Protein AF-A0A9E1IK99-F1 (afdb_monomer_lite)

pLDDT: mean 74.73, std 18.44, range [35.47, 94.12]

Structure (mmCIF, N/CA/C/O backbone):
data_AF-A0A9E1IK99-F1
#
_entry.id   AF-A0A9E1IK99-F1
#
loop_
_atom_site.group_PDB
_atom_site.id
_atom_site.type_symbol
_atom_site.label_atom_id
_atom_site.label_alt_id
_atom_site.label_comp_id
_atom_site.label_asym_id
_atom_site.label_entity_id
_atom_site.label_seq_id
_atom_site.pdbx_PDB_ins_code
_atom_site.Cartn_x
_atom_site.Cartn_y
_atom_site.Cartn_z
_atom_site.occupancy
_atom_site.B_iso_or_equiv
_atom_site.auth_seq_id
_atom_site.auth_comp_id
_atom_site.auth_asym_id
_atom_site.auth_atom_id
_atom_site.pdbx_PDB_model_num
ATOM 1 N N . MET A 1 1 ? -21.323 38.962 20.605 1.00 41.38 1 MET A N 1
ATOM 2 C CA . MET A 1 1 ? -22.013 39.100 19.307 1.00 41.38 1 MET A CA 1
ATOM 3 C C . MET A 1 1 ? -21.356 38.145 18.329 1.00 41.38 1 MET A C 1
ATOM 5 O O . MET A 1 1 ? -20.210 38.345 17.969 1.00 41.38 1 MET A O 1
ATOM 9 N N . LEU A 1 2 ? -22.075 37.057 18.063 1.00 42.91 2 LEU A N 1
ATOM 10 C CA . LEU A 1 2 ? -21.991 36.111 16.947 1.00 42.91 2 LEU A CA 1
ATOM 11 C C . LEU A 1 2 ? -20.927 36.396 15.867 1.00 42.91 2 LEU A C 1
ATOM 13 O O . LEU A 1 2 ? -21.111 37.298 15.060 1.00 42.91 2 LEU A O 1
ATOM 17 N N . PHE A 1 3 ? -19.931 35.517 15.765 1.00 35.47 3 PHE A N 1
ATOM 18 C CA . PHE A 1 3 ? -19.505 34.981 14.470 1.00 35.47 3 PHE A CA 1
ATOM 19 C C . PHE A 1 3 ? -19.273 33.478 14.635 1.00 35.47 3 PHE A C 1
ATOM 21 O O . PHE A 1 3 ? -18.188 32.994 14.934 1.00 35.47 3 PHE A O 1
ATOM 28 N N . PHE A 1 4 ? -20.375 32.749 14.474 1.00 45.88 4 PHE A N 1
ATOM 29 C CA . PHE A 1 4 ? -20.359 31.390 13.967 1.00 45.88 4 PHE A CA 1
ATOM 30 C C . PHE A 1 4 ? -19.732 31.444 12.568 1.00 45.88 4 PHE A C 1
ATOM 32 O O . PHE A 1 4 ? -20.425 31.751 11.602 1.00 45.88 4 PHE A O 1
ATOM 39 N N . ILE A 1 5 ? -18.430 31.195 12.446 1.00 52.91 5 ILE A N 1
ATOM 40 C CA . ILE A 1 5 ? -17.863 30.739 11.174 1.00 52.91 5 ILE A CA 1
ATOM 41 C C . ILE A 1 5 ? -17.385 29.323 11.418 1.00 52.91 5 ILE A C 1
ATOM 43 O O . ILE A 1 5 ? -16.272 29.066 11.862 1.00 52.91 5 ILE A O 1
ATOM 47 N N . SER A 1 6 ? -18.309 28.408 11.160 1.00 47.38 6 SER A N 1
ATOM 48 C CA . SER A 1 6 ? -18.043 27.016 10.860 1.00 47.38 6 SER A CA 1
ATOM 49 C C . SER A 1 6 ? -17.061 26.946 9.691 1.00 47.38 6 SER A C 1
ATOM 51 O O . SER A 1 6 ? -17.480 26.948 8.537 1.00 47.38 6 SER A O 1
ATOM 53 N N . LEU A 1 7 ? -15.759 26.893 9.963 1.00 47.16 7 LEU A N 1
ATOM 54 C CA . LEU A 1 7 ? -14.812 26.387 8.979 1.00 47.16 7 LEU A CA 1
ATOM 55 C C . LEU A 1 7 ? -14.341 25.022 9.450 1.00 47.16 7 LEU A C 1
ATOM 57 O O . LEU A 1 7 ? -13.356 24.863 10.162 1.00 47.16 7 LEU A O 1
ATOM 61 N N . ALA A 1 8 ? -15.150 24.037 9.072 1.00 45.47 8 ALA A N 1
ATOM 62 C CA . ALA A 1 8 ? -14.770 22.646 9.049 1.00 45.47 8 ALA A CA 1
ATOM 63 C C . ALA A 1 8 ? -13.473 22.506 8.236 1.00 45.47 8 ALA A C 1
ATOM 65 O O . ALA A 1 8 ? -13.512 22.469 7.011 1.00 45.47 8 ALA A O 1
ATOM 66 N N . LEU A 1 9 ? -12.328 22.425 8.913 1.00 47.22 9 LEU A N 1
ATOM 67 C CA . LEU A 1 9 ? -11.076 21.960 8.309 1.00 47.22 9 LEU A CA 1
ATOM 68 C C . LEU A 1 9 ? -10.886 20.443 8.460 1.00 47.22 9 LEU A C 1
ATOM 70 O O . LEU A 1 9 ? -9.797 19.927 8.262 1.00 47.22 9 LEU A O 1
ATOM 74 N N . ALA A 1 10 ? -11.968 19.700 8.701 1.00 45.09 10 ALA A N 1
ATOM 75 C CA . ALA A 1 10 ? -11.990 18.239 8.617 1.00 45.09 10 ALA A CA 1
ATOM 76 C C . ALA A 1 10 ? -12.128 17.720 7.165 1.00 45.09 10 ALA A C 1
ATOM 78 O O . ALA A 1 10 ? -12.656 16.635 6.936 1.00 45.09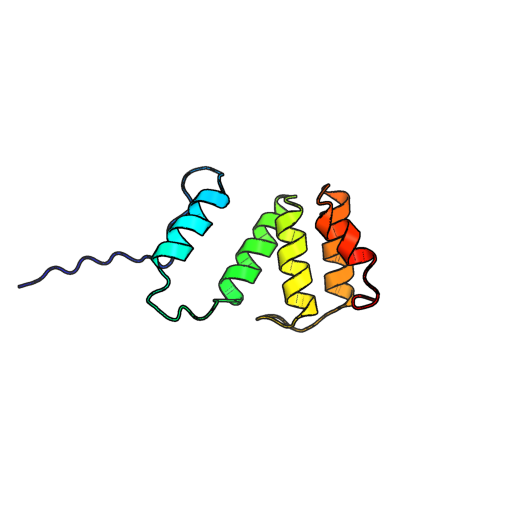 10 ALA A O 1
ATOM 79 N N . GLY A 1 11 ? -11.711 18.494 6.157 1.00 48.09 11 GLY A N 1
ATOM 80 C CA . GLY A 1 11 ? -11.895 18.082 4.765 1.00 48.09 11 GLY A CA 1
ATOM 81 C C . GLY A 1 11 ? -11.551 19.123 3.715 1.00 48.09 11 GLY A C 1
ATOM 82 O O . GLY A 1 11 ? -12.333 19.287 2.784 1.00 48.09 11 GLY A O 1
ATOM 83 N N . ALA A 1 12 ? -10.420 19.826 3.827 1.00 49.53 12 ALA A N 1
ATOM 84 C CA . ALA A 1 12 ? -9.926 20.590 2.683 1.00 49.53 12 ALA A CA 1
ATOM 85 C C . ALA A 1 12 ? -9.483 19.596 1.584 1.00 49.53 12 ALA A C 1
ATOM 87 O O . ALA A 1 12 ? -8.522 18.854 1.800 1.00 49.53 12 ALA A O 1
ATOM 88 N N . PRO A 1 13 ? -10.168 19.517 0.424 1.00 55.47 13 PRO A N 1
ATOM 89 C CA . PRO A 1 13 ? -9.650 18.760 -0.706 1.00 55.47 13 PRO A CA 1
ATOM 90 C C . PRO A 1 13 ? -8.373 19.459 -1.181 1.00 55.47 13 PRO A C 1
ATOM 92 O O . PRO A 1 13 ? -8.404 20.662 -1.434 1.00 55.47 13 PRO A O 1
ATOM 95 N N . CYS A 1 14 ? -7.256 18.726 -1.270 1.00 53.50 14 CYS A N 1
ATOM 96 C CA . CYS A 1 14 ? -6.013 19.244 -1.846 1.00 53.50 14 CYS A CA 1
ATOM 97 C C . CYS A 1 14 ? -6.352 19.852 -3.224 1.00 53.50 14 CYS A C 1
ATOM 99 O O . CYS A 1 14 ? -6.828 19.106 -4.090 1.00 53.50 14 CYS A O 1
ATOM 101 N N . PRO A 1 15 ? -6.196 21.176 -3.431 1.00 51.81 15 PRO A N 1
ATOM 102 C CA . PRO A 1 15 ? -6.488 21.771 -4.723 1.00 51.81 15 PRO A CA 1
ATOM 103 C C . PRO A 1 15 ? -5.449 21.260 -5.724 1.00 51.81 15 PRO A C 1
ATOM 105 O O . PRO A 1 15 ? -4.253 21.483 -5.566 1.00 51.81 15 PRO A O 1
ATOM 108 N N . ASP A 1 16 ? -5.956 20.514 -6.702 1.00 52.09 16 ASP A N 1
ATOM 109 C CA . ASP A 1 16 ? -5.305 20.062 -7.929 1.00 52.09 16 ASP A CA 1
ATOM 110 C C . ASP A 1 16 ? -3.972 19.314 -7.771 1.00 52.09 16 ASP A C 1
ATOM 112 O O . ASP A 1 16 ? -2.888 19.843 -7.988 1.00 52.09 16 ASP A O 1
ATOM 116 N N . GLY A 1 17 ? -4.080 18.011 -7.488 1.00 55.34 17 GLY A N 1
ATOM 117 C CA . GLY A 1 17 ? -3.134 16.991 -7.965 1.00 55.34 17 GLY A CA 1
ATOM 118 C C . GLY A 1 17 ? -1.727 16.976 -7.365 1.00 55.34 17 GLY A C 1
ATOM 119 O O . GLY A 1 17 ? -0.995 16.023 -7.627 1.00 55.34 17 GLY A O 1
ATOM 120 N N . ASP A 1 18 ? -1.353 17.955 -6.545 1.00 50.16 18 ASP A N 1
ATOM 121 C CA . ASP A 1 18 ? -0.019 18.031 -5.960 1.00 50.16 18 ASP A CA 1
ATOM 122 C C . ASP A 1 18 ? -0.042 17.670 -4.467 1.00 50.16 18 ASP A C 1
ATOM 124 O O . ASP A 1 18 ? -0.315 18.483 -3.579 1.00 50.16 18 ASP A O 1
ATOM 128 N N . LEU A 1 19 ? 0.246 16.397 -4.184 1.00 57.44 19 LEU A N 1
ATOM 129 C CA . LEU A 1 19 ? 0.336 15.836 -2.829 1.00 57.44 19 LEU A CA 1
ATOM 130 C C . LEU A 1 19 ? 1.430 16.514 -1.979 1.00 57.44 19 LEU A C 1
ATOM 132 O O . LEU A 1 19 ? 1.421 16.385 -0.754 1.00 57.44 19 LEU A O 1
ATOM 136 N N . LEU A 1 20 ? 2.349 17.260 -2.602 1.00 56.44 20 LEU A N 1
ATOM 137 C CA . LEU A 1 20 ? 3.407 18.002 -1.920 1.00 56.44 20 LEU A CA 1
ATOM 138 C C . LEU A 1 20 ? 2.901 19.310 -1.285 1.00 56.44 20 LEU A C 1
ATOM 140 O O . LEU A 1 20 ? 3.442 19.756 -0.276 1.00 56.44 20 LEU A O 1
ATOM 144 N N . ALA A 1 21 ? 1.841 19.922 -1.823 1.00 52.06 21 ALA A N 1
ATOM 145 C CA . ALA A 1 21 ? 1.266 21.145 -1.253 1.00 52.06 21 ALA A CA 1
ATOM 146 C C . ALA A 1 21 ? 0.556 20.871 0.085 1.00 52.06 21 ALA A C 1
ATOM 148 O O . ALA A 1 21 ? 0.603 21.692 1.004 1.00 52.06 21 ALA A O 1
ATOM 149 N N . CYS A 1 22 ? -0.020 19.676 0.230 1.00 55.25 22 CYS A N 1
ATOM 150 C CA . CYS A 1 22 ? -0.652 19.231 1.469 1.00 55.25 22 CYS A CA 1
ATOM 151 C C . CYS A 1 22 ? 0.369 18.935 2.594 1.00 55.25 22 CYS A C 1
ATOM 153 O O . CYS A 1 22 ? 0.025 19.069 3.766 1.00 55.25 22 CYS A O 1
ATOM 155 N N . SER A 1 23 ? 1.643 18.640 2.290 1.00 54.66 23 SER A N 1
ATOM 156 C CA . SER A 1 23 ? 2.664 18.439 3.335 1.00 54.66 23 SER A CA 1
ATOM 157 C C . SER A 1 23 ? 3.176 19.747 3.946 1.00 54.66 23 SER A C 1
ATOM 159 O O . SER A 1 23 ? 3.535 19.780 5.122 1.00 54.66 23 SER A O 1
ATOM 161 N N . LYS A 1 24 ? 3.173 20.849 3.184 1.00 51.44 24 LYS A N 1
ATOM 162 C CA . LYS A 1 24 ? 3.644 22.152 3.675 1.00 51.44 24 LYS A CA 1
ATOM 163 C C . LYS A 1 24 ? 2.658 22.802 4.649 1.00 51.44 24 LYS A C 1
ATOM 165 O O . LYS A 1 24 ? 3.084 23.341 5.662 1.00 51.44 24 LYS A O 1
ATOM 170 N N . VAL A 1 25 ? 1.356 22.682 4.381 1.00 55.16 25 VAL A N 1
ATOM 171 C CA . VAL A 1 25 ? 0.296 23.119 5.309 1.00 55.16 25 VAL A CA 1
ATOM 172 C C . VAL A 1 25 ? 0.310 22.275 6.591 1.00 55.16 25 VAL A C 1
ATOM 174 O O . VAL A 1 25 ? 0.121 22.810 7.677 1.00 55.16 25 VAL A O 1
ATOM 177 N N . ALA A 1 26 ? 0.627 20.979 6.489 1.00 54.50 26 ALA A N 1
ATOM 178 C CA . ALA A 1 26 ? 0.791 20.110 7.656 1.00 54.50 2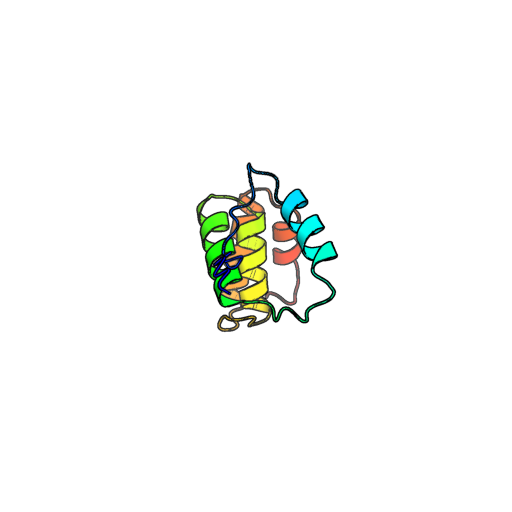6 ALA A CA 1
ATOM 179 C C . ALA A 1 26 ? 1.984 20.506 8.552 1.00 54.50 26 ALA A C 1
ATOM 181 O O . ALA A 1 26 ? 1.922 20.300 9.759 1.00 54.50 26 ALA A O 1
ATOM 182 N N . LEU A 1 27 ? 3.046 21.105 7.995 1.00 52.88 27 LEU A N 1
ATOM 183 C CA . LEU A 1 27 ? 4.188 21.619 8.768 1.00 52.88 27 LEU A CA 1
ATOM 184 C C . LEU A 1 27 ? 3.876 22.941 9.495 1.00 52.88 27 LEU A C 1
ATOM 186 O O . LEU A 1 27 ? 4.460 23.198 10.542 1.00 52.88 27 LEU A O 1
ATOM 190 N N . GLU A 1 28 ? 2.959 23.766 8.978 1.00 52.62 28 GLU A N 1
ATOM 191 C CA . GLU A 1 28 ? 2.504 24.997 9.655 1.00 52.62 28 GLU A CA 1
ATOM 192 C C . GLU A 1 28 ? 1.463 24.722 10.757 1.00 52.62 28 GLU A C 1
ATOM 194 O O . GLU A 1 28 ? 1.278 25.554 11.640 1.00 52.62 28 GLU A O 1
ATOM 199 N N . ALA A 1 29 ? 0.832 23.542 10.751 1.00 52.06 29 ALA A N 1
ATOM 200 C CA . ALA A 1 29 ? -0.100 23.084 11.787 1.00 52.06 29 ALA A CA 1
ATOM 201 C C . ALA A 1 29 ? 0.583 22.410 13.001 1.00 52.06 29 ALA A C 1
ATOM 203 O O . ALA A 1 29 ? -0.106 21.957 13.912 1.00 52.06 29 ALA A O 1
ATOM 204 N N . LEU A 1 30 ? 1.921 22.354 13.042 1.00 46.59 30 LEU A N 1
ATOM 205 C CA . LEU A 1 30 ? 2.721 21.711 14.100 1.00 46.59 30 LEU A CA 1
ATOM 206 C C . LEU A 1 30 ? 2.726 22.441 15.463 1.00 46.59 30 LEU A C 1
ATOM 208 O O . LEU A 1 30 ? 3.677 22.291 16.227 1.00 46.59 30 LEU A O 1
ATOM 212 N N . ASP A 1 31 ? 1.682 23.206 15.778 1.00 51.47 31 ASP A N 1
ATOM 213 C CA . ASP A 1 31 ? 1.439 23.713 17.138 1.00 51.47 31 ASP A CA 1
ATOM 214 C C . ASP A 1 31 ? 0.289 22.962 17.842 1.00 51.47 31 ASP A C 1
ATOM 216 O O . ASP A 1 31 ? 0.130 23.083 19.052 1.00 51.47 31 ASP A O 1
ATOM 220 N N . GLU A 1 32 ? -0.473 22.122 17.127 1.00 54.28 32 GLU A N 1
ATOM 221 C CA . GLU A 1 32 ? -1.453 21.216 17.736 1.00 54.28 32 GLU A CA 1
ATOM 222 C C . GLU A 1 32 ? -1.021 19.752 17.563 1.00 54.28 32 GLU A C 1
ATOM 224 O O . GLU A 1 32 ? -0.635 19.312 16.478 1.00 54.28 32 GLU A O 1
ATOM 229 N N . GLU A 1 33 ? -1.084 18.983 18.654 1.00 53.03 33 GLU A N 1
ATOM 230 C CA . GLU A 1 33 ?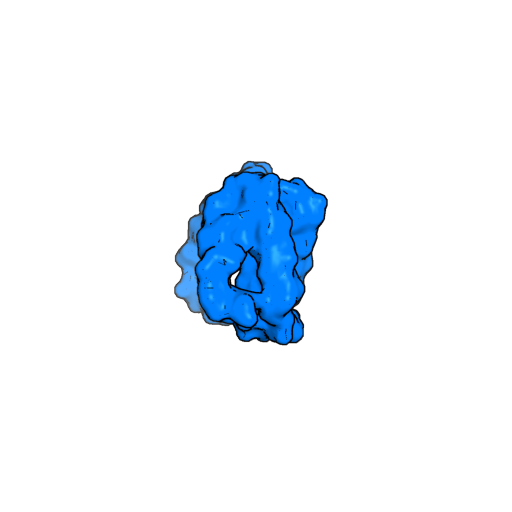 -0.909 17.528 18.673 1.00 53.03 33 GLU A CA 1
ATOM 231 C C . GLU A 1 33 ? -2.065 16.866 17.902 1.00 53.03 33 GLU A C 1
ATOM 233 O O . GLU A 1 33 ? -3.040 16.387 18.478 1.00 53.03 33 GLU A O 1
ATOM 238 N N . VAL A 1 34 ? -1.996 16.880 16.570 1.00 61.84 34 VAL A N 1
ATOM 239 C CA . VAL A 1 34 ? -2.975 16.196 15.724 1.00 61.84 34 VAL A CA 1
ATOM 240 C C . VAL A 1 34 ? -2.684 14.703 15.796 1.00 61.84 34 VAL A C 1
ATOM 242 O O . VAL A 1 34 ? -1.749 14.205 15.163 1.00 61.84 34 VAL A O 1
ATOM 245 N N . GLU A 1 35 ? -3.481 13.981 16.582 1.00 61.59 35 GLU A N 1
ATOM 246 C CA . GLU A 1 35 ? -3.452 12.523 16.563 1.00 61.59 35 GLU A CA 1
ATOM 247 C C . GLU A 1 35 ? -3.732 12.041 15.128 1.00 61.59 35 GLU A C 1
ATOM 249 O O . GLU A 1 35 ? -4.718 12.465 14.513 1.00 61.59 35 GLU A O 1
ATOM 254 N N . PRO A 1 36 ? -2.864 11.194 14.547 1.00 65.62 36 PRO A N 1
ATOM 255 C CA . PRO A 1 36 ? -3.062 10.720 13.189 1.00 65.62 36 PRO A CA 1
ATOM 256 C C . PRO A 1 36 ? -4.352 9.897 13.111 1.00 65.62 36 PRO A C 1
ATOM 258 O O . PRO A 1 36 ? -4.457 8.822 13.700 1.00 65.62 36 PRO A O 1
ATOM 261 N N . ASP A 1 37 ? -5.332 10.387 12.348 1.00 80.69 37 ASP A N 1
ATOM 262 C CA . ASP A 1 37 ? -6.550 9.633 12.058 1.00 80.69 37 ASP A CA 1
ATOM 263 C C . ASP A 1 37 ? -6.237 8.517 11.055 1.00 80.69 37 ASP A C 1
ATOM 265 O O . ASP A 1 37 ? -6.319 8.675 9.830 1.00 80.69 37 ASP A O 1
ATOM 269 N N . PHE A 1 38 ? -5.869 7.357 11.594 1.00 82.75 38 PHE A N 1
ATOM 270 C CA . PHE A 1 38 ? -5.597 6.169 10.801 1.00 82.75 38 PHE A CA 1
ATOM 271 C C . PHE A 1 38 ? -6.828 5.696 10.011 1.00 82.75 38 PHE A C 1
ATOM 273 O O . PHE A 1 38 ? -6.671 5.151 8.924 1.00 82.75 38 PHE A O 1
ATOM 280 N N . THR A 1 39 ? -8.053 5.980 10.461 1.00 83.31 39 THR A N 1
ATOM 281 C CA . THR A 1 39 ? -9.270 5.623 9.711 1.00 83.31 39 THR A CA 1
ATOM 282 C C . THR A 1 39 ? -9.358 6.428 8.416 1.00 83.31 39 THR A C 1
ATOM 284 O O . THR A 1 39 ? -9.613 5.884 7.336 1.00 83.31 39 THR A O 1
ATOM 287 N N . ALA A 1 40 ? -9.099 7.736 8.494 1.00 83.75 40 ALA A N 1
ATOM 288 C CA . ALA A 1 40 ? -9.052 8.601 7.320 1.00 83.75 40 ALA A CA 1
ATOM 289 C C . ALA A 1 40 ? -7.910 8.210 6.364 1.00 83.75 40 ALA A C 1
ATOM 291 O O . ALA A 1 40 ? -8.105 8.201 5.142 1.00 83.75 40 ALA A O 1
ATOM 292 N N . MET A 1 41 ? -6.744 7.838 6.906 1.00 84.38 41 MET A N 1
ATOM 293 C CA . MET A 1 41 ? -5.598 7.375 6.114 1.00 84.38 41 MET A CA 1
ATOM 294 C C . MET A 1 41 ? -5.893 6.071 5.373 1.00 84.38 41 MET A C 1
ATOM 296 O O . MET A 1 41 ? -5.618 5.985 4.175 1.00 84.38 41 MET A O 1
ATOM 300 N N . GLU A 1 42 ? -6.514 5.089 6.030 1.00 87.75 42 GLU A N 1
ATOM 301 C CA . GLU A 1 42 ? -6.891 3.825 5.391 1.00 87.75 42 GLU A CA 1
ATOM 302 C C . GLU A 1 42 ? -7.810 4.082 4.191 1.00 87.75 42 GLU A C 1
ATOM 304 O O . GLU A 1 42 ? -7.569 3.593 3.085 1.00 87.75 42 GLU A O 1
ATOM 309 N N . VAL A 1 43 ? -8.841 4.913 4.375 1.00 87.88 43 VAL A N 1
ATOM 310 C CA . VAL A 1 43 ? -9.790 5.251 3.308 1.00 87.88 43 VAL A CA 1
ATOM 311 C C . VAL A 1 43 ? -9.089 5.948 2.141 1.00 87.88 43 VAL A C 1
ATOM 313 O O . VAL A 1 43 ? -9.389 5.650 0.979 1.00 87.88 43 VAL A O 1
ATOM 316 N N . LEU A 1 44 ? -8.160 6.863 2.421 1.00 86.69 44 LEU A N 1
ATOM 317 C CA . LEU A 1 44 ? -7.406 7.583 1.398 1.00 86.69 44 LEU A CA 1
ATOM 318 C C . LEU A 1 44 ? -6.457 6.654 0.627 1.00 86.69 44 LEU A C 1
ATOM 320 O O . LEU A 1 44 ? -6.455 6.662 -0.609 1.00 86.69 44 LEU A O 1
ATOM 324 N N . PHE A 1 45 ? -5.690 5.818 1.327 1.00 89.50 45 PHE A N 1
ATOM 325 C CA . PHE A 1 45 ? -4.776 4.861 0.707 1.00 89.50 45 PHE A CA 1
ATOM 326 C C . PHE A 1 45 ? -5.512 3.783 -0.081 1.00 89.50 45 PHE A C 1
ATOM 328 O O . PHE A 1 45 ? -5.109 3.446 -1.192 1.00 89.50 45 PHE A O 1
ATOM 335 N N . ARG A 1 46 ? -6.664 3.320 0.412 1.00 90.38 46 ARG A N 1
ATOM 336 C CA . ARG A 1 46 ? -7.534 2.402 -0.326 1.00 90.38 46 ARG A CA 1
ATOM 337 C C . ARG A 1 46 ? -8.047 3.025 -1.623 1.00 90.38 46 ARG A C 1
ATOM 339 O O . ARG A 1 46 ? -7.998 2.379 -2.666 1.00 90.38 46 ARG A O 1
ATOM 346 N N . LYS A 1 47 ? -8.502 4.283 -1.590 1.00 90.75 47 LYS A N 1
ATOM 347 C CA . LYS A 1 47 ? -8.963 5.003 -2.793 1.00 90.75 47 LYS A CA 1
ATOM 348 C C . LYS A 1 47 ? -7.838 5.216 -3.802 1.00 90.75 47 LYS A C 1
ATOM 350 O O . LYS A 1 47 ? -8.036 4.985 -4.989 1.00 90.75 47 LYS A O 1
ATOM 355 N N . THR A 1 48 ? -6.668 5.642 -3.341 1.00 88.31 48 THR A N 1
ATOM 356 C CA . THR A 1 48 ? -5.510 5.900 -4.214 1.00 88.31 48 THR A CA 1
ATOM 357 C C . THR A 1 48 ? -4.924 4.609 -4.781 1.00 88.31 48 THR A C 1
ATOM 359 O O . THR A 1 48 ? -4.616 4.558 -5.969 1.00 88.31 48 THR A O 1
ATOM 362 N N . CYS A 1 49 ? -4.875 3.533 -3.995 1.00 91.19 49 CYS A N 1
ATOM 363 C CA . CYS A 1 49 ? -4.494 2.213 -4.491 1.00 91.19 49 CYS A CA 1
ATOM 364 C C . CYS A 1 49 ? -5.489 1.694 -5.543 1.00 91.19 49 CYS A C 1
ATOM 366 O O . CYS A 1 49 ? -5.077 1.223 -6.602 1.00 91.19 49 CYS A O 1
ATOM 368 N N . ALA A 1 50 ? -6.798 1.859 -5.311 1.00 91.31 50 ALA A N 1
ATOM 369 C CA . ALA A 1 50 ? -7.834 1.526 -6.295 1.00 91.31 50 ALA A CA 1
ATOM 370 C C . ALA A 1 50 ? -7.755 2.393 -7.567 1.00 91.31 50 ALA A C 1
ATOM 372 O O . ALA A 1 50 ? -8.140 1.948 -8.645 1.00 91.31 50 ALA A O 1
ATOM 373 N N . ALA A 1 51 ? -7.219 3.610 -7.458 1.00 90.81 51 ALA A N 1
ATOM 374 C CA . ALA A 1 51 ? -6.921 4.491 -8.584 1.00 90.81 51 ALA A CA 1
ATOM 375 C C . ALA A 1 51 ? -5.577 4.173 -9.274 1.00 90.81 51 ALA A C 1
ATOM 377 O O . ALA A 1 51 ? -5.096 4.987 -10.059 1.00 90.81 51 ALA A O 1
ATOM 378 N N . ASN A 1 52 ? -4.969 3.010 -9.001 1.00 89.94 52 ASN A N 1
ATOM 379 C CA . ASN A 1 52 ? -3.682 2.576 -9.556 1.00 89.94 52 ASN A CA 1
ATOM 380 C C . ASN A 1 52 ? -2.501 3.502 -9.215 1.00 89.94 52 ASN A C 1
ATOM 382 O O . ASN A 1 52 ? -1.486 3.517 -9.911 1.00 89.94 52 ASN A O 1
ATOM 386 N N . VAL A 1 53 ? -2.592 4.246 -8.112 1.00 90.56 53 VAL A N 1
ATOM 387 C CA . VAL A 1 53 ? -1.474 5.029 -7.583 1.00 90.56 53 VAL A CA 1
ATOM 388 C C . VAL A 1 53 ? -0.660 4.131 -6.655 1.00 90.56 53 VAL A C 1
ATOM 390 O O . VAL A 1 53 ? -1.084 3.834 -5.537 1.00 90.56 53 VAL A O 1
ATOM 393 N N . GLY A 1 54 ? 0.529 3.710 -7.095 1.00 88.06 54 GLY A N 1
ATOM 394 C CA . GLY A 1 54 ? 1.362 2.766 -6.339 1.00 88.06 54 GLY A CA 1
ATOM 395 C C . GLY A 1 54 ? 1.748 3.248 -4.931 1.00 88.06 54 GLY A C 1
ATOM 396 O O . GLY A 1 54 ? 1.818 2.437 -4.009 1.00 88.06 54 GLY A O 1
ATOM 397 N N . GLN A 1 55 ? 1.878 4.565 -4.722 1.00 88.38 55 GLN A N 1
ATOM 398 C CA . GLN A 1 55 ? 2.079 5.161 -3.391 1.00 88.38 55 GLN A CA 1
ATOM 399 C C . GLN A 1 55 ? 0.899 4.893 -2.439 1.00 88.38 55 GLN A C 1
ATOM 401 O O . GLN A 1 55 ? 1.101 4.695 -1.242 1.00 88.38 55 GLN A O 1
ATOM 406 N N . GLY A 1 56 ? -0.329 4.856 -2.960 1.00 89.00 56 GLY A N 1
ATOM 407 C CA . GLY A 1 56 ? -1.516 4.502 -2.186 1.00 89.00 56 GLY A CA 1
ATOM 408 C C . GLY A 1 56 ? -1.463 3.062 -1.692 1.00 89.00 56 GLY A C 1
ATOM 409 O O . GLY A 1 56 ? -1.701 2.794 -0.517 1.00 89.00 56 GLY A O 1
ATOM 410 N N . CYS A 1 57 ? -1.065 2.139 -2.571 1.00 93.50 57 CYS A N 1
ATOM 411 C CA . CYS A 1 57 ? -0.906 0.733 -2.205 1.00 93.50 57 CYS A CA 1
ATOM 412 C C . CYS A 1 57 ? 0.221 0.530 -1.183 1.00 93.50 57 CYS A C 1
ATOM 414 O O . CYS A 1 57 ? 0.054 -0.236 -0.239 1.00 93.50 57 CYS A O 1
ATOM 416 N N . TYR A 1 58 ? 1.328 1.269 -1.310 1.00 92.94 58 TYR A N 1
ATOM 417 C CA . TYR A 1 58 ? 2.402 1.290 -0.313 1.00 92.94 58 TYR A CA 1
ATOM 418 C C . TYR A 1 58 ? 1.928 1.761 1.067 1.00 92.94 58 TYR A C 1
ATOM 420 O O . TYR A 1 58 ? 2.237 1.127 2.075 1.00 92.94 58 TYR A O 1
ATOM 428 N N . GLY A 1 59 ? 1.170 2.861 1.118 1.00 90.44 59 GLY A N 1
ATOM 429 C CA . GLY A 1 59 ? 0.625 3.398 2.366 1.00 90.44 59 GLY A CA 1
ATOM 430 C C . GLY A 1 59 ? -0.292 2.398 3.066 1.00 90.44 59 GLY A C 1
ATOM 431 O O . GLY A 1 59 ? -0.108 2.125 4.250 1.00 90.44 59 GLY A O 1
ATOM 432 N N . LEU A 1 60 ? -1.202 1.770 2.314 1.00 92.19 60 LEU A N 1
ATOM 433 C CA . LEU A 1 60 ? -2.102 0.748 2.851 1.00 92.19 60 LEU A CA 1
ATOM 434 C C . LEU A 1 60 ? -1.338 -0.496 3.334 1.00 92.19 60 LEU A C 1
ATOM 436 O O . LEU A 1 60 ? -1.614 -1.013 4.414 1.00 92.19 60 LEU A O 1
ATOM 440 N N . ALA A 1 61 ? -0.334 -0.946 2.575 1.00 92.50 61 ALA A N 1
ATOM 441 C CA . ALA A 1 61 ? 0.524 -2.065 2.962 1.00 92.50 61 ALA A CA 1
ATOM 442 C C . ALA A 1 61 ? 1.273 -1.794 4.275 1.00 92.50 61 ALA A C 1
ATOM 444 O O . ALA A 1 61 ? 1.358 -2.658 5.147 1.00 92.50 61 ALA A O 1
ATOM 445 N N . ARG A 1 62 ? 1.783 -0.571 4.457 1.00 91.19 62 ARG A N 1
ATOM 446 C CA . ARG A 1 62 ? 2.442 -0.166 5.703 1.00 91.19 62 ARG A CA 1
ATOM 447 C C . ARG A 1 62 ? 1.503 -0.182 6.896 1.00 91.19 62 ARG A C 1
ATOM 449 O O . ARG A 1 62 ? 1.920 -0.636 7.958 1.00 91.19 62 ARG A O 1
ATOM 456 N N . MET A 1 63 ? 0.265 0.269 6.718 1.00 91.12 63 MET A N 1
ATOM 457 C CA . MET A 1 63 ? -0.732 0.239 7.786 1.00 91.12 63 MET A CA 1
ATOM 458 C C . MET A 1 63 ? -1.028 -1.192 8.232 1.00 91.12 63 MET A C 1
ATOM 460 O O . MET A 1 63 ? -0.988 -1.469 9.426 1.00 91.12 63 MET A O 1
ATOM 464 N N . HIS A 1 64 ? -1.199 -2.125 7.291 1.00 91.94 64 HIS A N 1
ATOM 465 C CA . HIS A 1 64 ? -1.377 -3.545 7.614 1.00 91.94 64 HIS A CA 1
ATOM 466 C C . HIS A 1 64 ? -0.126 -4.191 8.234 1.00 91.94 64 HIS A C 1
ATOM 468 O O . HIS A 1 64 ? -0.251 -5.060 9.090 1.00 91.94 64 HIS A O 1
ATOM 474 N N . MET A 1 65 ? 1.086 -3.753 7.882 1.00 89.56 65 MET A N 1
ATOM 475 C CA . MET A 1 65 ? 2.316 -4.223 8.543 1.00 89.56 65 MET A CA 1
ATOM 476 C C . MET A 1 65 ? 2.446 -3.745 9.989 1.00 89.56 65 MET A C 1
ATOM 478 O O . MET A 1 65 ? 2.910 -4.499 10.849 1.00 89.56 65 MET A O 1
ATOM 482 N N . ALA A 1 66 ? 2.092 -2.482 10.233 1.00 87.31 66 ALA A N 1
ATOM 483 C CA . ALA A 1 66 ? 2.222 -1.833 11.532 1.00 87.31 66 ALA A CA 1
ATOM 484 C C . ALA A 1 66 ? 1.041 -2.137 12.469 1.00 87.31 66 ALA A C 1
ATOM 486 O O . ALA A 1 66 ? 1.226 -2.166 13.682 1.00 87.31 66 ALA A O 1
ATOM 487 N N . GLY A 1 67 ? -0.140 -2.432 11.918 1.00 88.12 67 GLY A N 1
ATOM 488 C CA . GLY A 1 67 ? -1.390 -2.496 12.680 1.00 88.12 67 GLY A CA 1
ATOM 489 C C . GLY A 1 67 ? -1.950 -1.106 13.009 1.00 88.12 67 GLY A C 1
ATOM 490 O O . GLY A 1 67 ? -2.626 -0.929 14.020 1.00 88.12 67 GLY A O 1
ATOM 491 N N . ASP A 1 68 ? -1.633 -0.108 12.183 1.00 83.94 68 ASP A N 1
ATOM 492 C CA . ASP A 1 68 ? -1.996 1.291 12.409 1.00 83.94 68 ASP A CA 1
ATOM 493 C C . ASP A 1 68 ? -3.433 1.540 11.938 1.00 83.94 68 ASP A C 1
ATOM 495 O O . ASP A 1 68 ? -3.689 1.672 10.743 1.00 83.94 68 ASP A O 1
ATOM 499 N N . GLY A 1 69 ? -4.391 1.550 12.870 1.00 80.75 69 GLY A N 1
ATOM 500 C CA . GLY A 1 69 ? -5.824 1.734 12.585 1.00 80.75 69 GLY A CA 1
ATOM 501 C C . GLY A 1 69 ? -6.497 0.601 11.805 1.00 80.75 69 GLY A C 1
ATOM 502 O O . GLY A 1 69 ? -7.694 0.675 11.545 1.00 80.75 69 GLY A O 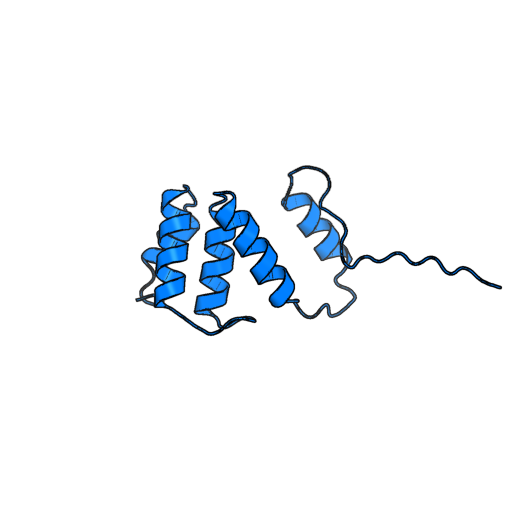1
ATOM 503 N N . VAL A 1 70 ? -5.753 -0.453 11.470 1.00 86.75 70 VAL A N 1
ATOM 504 C CA . VAL A 1 70 ? -6.237 -1.684 10.838 1.00 86.75 70 VAL A CA 1
ATOM 505 C C . VAL A 1 70 ? -5.658 -2.897 11.552 1.00 86.75 70 VAL A C 1
ATOM 507 O O . VAL A 1 70 ? -4.643 -2.806 12.243 1.00 86.75 70 VAL A O 1
ATOM 510 N N . GLU A 1 71 ? -6.282 -4.057 11.366 1.00 88.69 71 GLU A N 1
ATOM 511 C CA . GLU A 1 71 ? -5.708 -5.308 11.850 1.00 88.69 71 GLU A CA 1
ATOM 512 C C . GLU A 1 71 ? -4.378 -5.596 11.143 1.00 88.69 71 GLU A C 1
ATOM 514 O O . GLU A 1 71 ? -4.234 -5.417 9.924 1.00 88.69 71 GLU A O 1
ATOM 519 N N . ARG A 1 72 ? -3.391 -6.017 11.940 1.00 89.75 72 ARG A N 1
ATOM 520 C CA . ARG A 1 72 ? -2.059 -6.330 11.441 1.00 89.75 72 ARG A CA 1
ATOM 521 C C . ARG A 1 72 ? -2.115 -7.601 10.603 1.00 89.75 72 ARG A C 1
ATOM 523 O O . ARG A 1 72 ? -2.348 -8.680 11.141 1.00 89.75 72 ARG A O 1
ATOM 530 N N . ASP A 1 73 ? -1.814 -7.473 9.321 1.00 91.25 73 ASP A N 1
ATOM 531 C CA . ASP A 1 73 ? -1.842 -8.569 8.360 1.00 91.25 73 ASP A CA 1
ATOM 532 C C . ASP A 1 73 ? -0.655 -8.445 7.396 1.00 91.25 73 ASP A C 1
ATOM 534 O O . ASP A 1 73 ? -0.627 -7.611 6.487 1.00 91.25 73 ASP A O 1
ATOM 538 N N . ALA A 1 74 ? 0.367 -9.267 7.635 1.00 88.88 74 ALA A N 1
ATOM 539 C CA . ALA A 1 74 ? 1.588 -9.259 6.839 1.00 88.88 74 ALA A CA 1
ATOM 540 C C . ALA A 1 74 ? 1.376 -9.861 5.441 1.00 88.88 74 ALA A C 1
ATOM 542 O O . ALA A 1 74 ? 1.962 -9.366 4.478 1.00 88.88 74 ALA A O 1
ATOM 543 N N . GLU A 1 75 ? 0.508 -10.871 5.309 1.00 90.31 75 GLU A N 1
ATOM 544 C CA . GLU A 1 75 ? 0.189 -11.472 4.009 1.00 90.31 75 GLU A CA 1
ATOM 545 C C . GLU A 1 75 ? -0.518 -10.446 3.129 1.00 90.31 75 GLU A C 1
ATOM 547 O O . GLU A 1 75 ? -0.100 -10.182 1.998 1.00 90.31 75 GLU A O 1
ATOM 552 N N . ARG A 1 76 ? -1.524 -9.766 3.689 1.00 90.56 76 ARG A N 1
ATOM 553 C CA . ARG A 1 76 ? -2.241 -8.715 2.972 1.00 90.56 76 ARG A CA 1
ATOM 554 C C . ARG A 1 76 ? -1.345 -7.533 2.622 1.00 90.56 76 ARG A C 1
ATOM 556 O O . ARG A 1 76 ? -1.462 -6.965 1.534 1.00 90.56 76 ARG A O 1
ATOM 563 N N . ALA A 1 77 ? -0.434 -7.156 3.515 1.00 91.94 77 ALA A N 1
ATOM 564 C CA . ALA A 1 77 ? 0.534 -6.111 3.222 1.00 91.94 77 ALA A CA 1
ATOM 565 C C . ALA A 1 77 ? 1.478 -6.488 2.075 1.00 91.94 77 ALA A C 1
ATOM 567 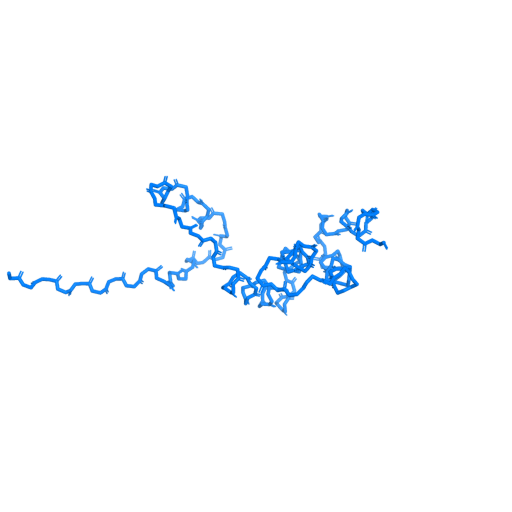O O . ALA A 1 77 ? 1.764 -5.642 1.225 1.00 91.94 77 ALA A O 1
ATOM 568 N N . LEU A 1 78 ? 1.936 -7.741 2.015 1.00 92.31 78 LEU A N 1
ATOM 569 C CA . LEU A 1 78 ? 2.790 -8.225 0.934 1.00 92.31 78 LEU A CA 1
ATOM 570 C C . LEU A 1 78 ? 2.093 -8.100 -0.426 1.00 92.31 78 LEU A C 1
ATOM 572 O O . LEU A 1 78 ? 2.697 -7.589 -1.370 1.00 92.31 78 LEU A O 1
ATOM 576 N N . GLU A 1 79 ? 0.821 -8.493 -0.520 1.00 92.75 79 GLU A N 1
ATOM 577 C CA . GLU A 1 79 ? 0.019 -8.351 -1.745 1.00 92.75 79 GLU A CA 1
ATOM 578 C C . GLU A 1 79 ? -0.087 -6.886 -2.192 1.00 92.75 79 GLU A C 1
ATOM 580 O O . GLU A 1 79 ? 0.085 -6.561 -3.369 1.00 92.75 79 GLU A O 1
ATOM 585 N N . LEU A 1 80 ? -0.323 -5.977 -1.245 1.00 94.06 80 LEU A N 1
ATOM 586 C CA . LEU A 1 80 ? -0.426 -4.545 -1.516 1.00 94.06 80 LEU A CA 1
ATOM 587 C C . LEU A 1 80 ? 0.922 -3.934 -1.934 1.00 94.06 80 LEU A C 1
ATOM 589 O O . LEU A 1 80 ? 0.961 -3.090 -2.836 1.00 94.06 80 LEU A O 1
ATOM 593 N N . TYR A 1 81 ? 2.039 -4.375 -1.348 1.00 93.12 81 TYR A N 1
ATOM 594 C CA . TYR A 1 81 ? 3.371 -3.985 -1.815 1.00 93.12 81 TYR A CA 1
ATOM 595 C C . TYR A 1 81 ? 3.648 -4.510 -3.225 1.00 93.12 81 TYR A C 1
ATOM 597 O O . TYR A 1 81 ? 4.145 -3.759 -4.062 1.00 93.12 81 TYR A O 1
ATOM 605 N N . GLN A 1 82 ? 3.281 -5.755 -3.530 1.00 93.38 82 GLN A N 1
ATOM 606 C CA . GLN A 1 82 ? 3.419 -6.311 -4.878 1.00 93.38 82 GLN A CA 1
ATOM 607 C C . GLN A 1 82 ? 2.587 -5.528 -5.894 1.00 93.38 82 GLN A C 1
ATOM 609 O O . GLN A 1 82 ? 3.087 -5.197 -6.969 1.00 93.38 82 GLN A O 1
ATOM 614 N N . GLN A 1 83 ? 1.358 -5.153 -5.538 1.00 93.50 83 GLN A N 1
ATOM 615 C CA . GLN A 1 83 ? 0.516 -4.311 -6.381 1.00 93.50 83 GLN A CA 1
ATOM 616 C C . GLN A 1 83 ? 1.149 -2.931 -6.602 1.00 93.50 83 GLN A C 1
ATOM 618 O O . GLN A 1 83 ? 1.263 -2.486 -7.740 1.00 93.50 83 GLN A O 1
ATOM 623 N N . GLY A 1 84 ? 1.619 -2.265 -5.542 1.00 93.69 84 GLY A N 1
ATOM 624 C CA . GLY A 1 84 ? 2.317 -0.983 -5.671 1.00 93.69 84 GLY A CA 1
ATOM 625 C C . GLY A 1 84 ? 3.572 -1.080 -6.547 1.00 93.69 84 GLY A C 1
ATOM 626 O O . GLY A 1 84 ? 3.831 -0.187 -7.351 1.00 93.69 84 GLY A O 1
ATOM 627 N N . CYS A 1 85 ? 4.302 -2.194 -6.456 1.00 94.12 85 CYS A N 1
ATOM 628 C CA . CYS A 1 85 ? 5.455 -2.477 -7.302 1.00 94.12 85 CYS A CA 1
ATOM 629 C C . CYS A 1 85 ? 5.059 -2.658 -8.776 1.00 94.12 85 CYS A C 1
ATOM 631 O O . CYS A 1 85 ? 5.661 -2.049 -9.659 1.00 94.12 85 CYS A O 1
ATOM 633 N N . ALA A 1 86 ? 4.000 -3.428 -9.046 1.00 94.00 86 ALA A N 1
ATOM 634 C CA . ALA A 1 86 ? 3.464 -3.621 -10.394 1.00 94.00 86 ALA A CA 1
ATOM 635 C C . ALA A 1 86 ? 2.964 -2.308 -11.028 1.00 94.00 86 ALA A C 1
ATOM 637 O O . ALA A 1 86 ? 2.992 -2.157 -12.247 1.00 94.00 86 ALA A O 1
ATOM 638 N N . LEU A 1 87 ? 2.555 -1.344 -10.199 1.00 91.75 87 LEU A N 1
ATOM 639 C CA . LEU A 1 87 ? 2.163 0.009 -10.598 1.00 91.75 87 LEU A CA 1
ATOM 640 C C . LEU A 1 87 ? 3.353 0.973 -10.781 1.00 91.75 87 LEU A C 1
ATOM 642 O O . LEU A 1 87 ? 3.145 2.160 -11.023 1.00 91.75 87 LEU A O 1
ATOM 646 N N . GLY A 1 88 ? 4.593 0.490 -10.666 1.00 90.19 88 GLY A N 1
ATOM 647 C CA . GLY A 1 88 ? 5.807 1.281 -10.881 1.00 90.19 88 GLY A CA 1
ATOM 648 C C . GLY A 1 88 ? 6.291 2.059 -9.657 1.00 90.19 88 GLY A C 1
ATOM 649 O O . GLY A 1 88 ? 7.151 2.928 -9.792 1.00 90.19 88 GLY A O 1
ATOM 650 N N . HIS A 1 89 ? 5.774 1.778 -8.456 1.00 90.94 89 HIS A N 1
ATOM 651 C CA . HIS A 1 89 ? 6.298 2.390 -7.238 1.00 90.94 89 HIS A CA 1
ATOM 652 C C . HIS A 1 89 ? 7.523 1.623 -6.727 1.00 90.94 89 HIS A C 1
ATOM 654 O O . HIS A 1 89 ? 7.411 0.560 -6.118 1.00 90.94 89 HIS A O 1
ATOM 660 N N . GLU A 1 90 ? 8.707 2.189 -6.949 1.00 88.62 90 GLU A N 1
ATOM 661 C CA . GLU A 1 90 ? 9.992 1.555 -6.623 1.00 88.62 90 GLU A CA 1
ATOM 662 C C . GLU A 1 90 ? 10.122 1.191 -5.137 1.00 88.62 90 GLU A C 1
ATOM 664 O O . GLU A 1 90 ? 10.616 0.115 -4.798 1.00 88.62 90 GLU A O 1
ATOM 669 N N . ILE A 1 91 ? 9.620 2.045 -4.237 1.00 88.06 91 ILE A N 1
ATOM 670 C CA . ILE A 1 91 ? 9.683 1.797 -2.789 1.00 88.06 91 ILE A CA 1
ATOM 671 C C . ILE A 1 91 ? 8.847 0.567 -2.422 1.00 88.06 91 ILE A C 1
ATOM 673 O O . ILE A 1 91 ? 9.305 -0.267 -1.644 1.00 88.06 91 ILE A O 1
ATOM 677 N N . SER A 1 92 ? 7.672 0.399 -3.038 1.00 87.31 92 SER A N 1
ATOM 678 C CA . SER A 1 92 ? 6.868 -0.814 -2.871 1.00 87.31 92 SER A CA 1
ATOM 679 C C . SER A 1 92 ? 7.640 -2.065 -3.282 1.00 87.31 92 SER A C 1
ATOM 681 O O . SER A 1 92 ? 7.606 -3.050 -2.551 1.00 87.31 92 SER A O 1
ATOM 683 N N . CYS A 1 93 ? 8.376 -2.030 -4.398 1.00 89.38 93 CYS A N 1
ATOM 684 C CA . CYS A 1 93 ? 9.203 -3.162 -4.832 1.00 89.38 93 CYS A CA 1
ATOM 685 C C . CYS A 1 93 ? 10.290 -3.514 -3.809 1.00 89.38 93 CYS A C 1
ATOM 687 O O . CYS A 1 93 ? 10.502 -4.689 -3.510 1.00 89.38 93 CYS A O 1
ATOM 689 N N . CYS A 1 94 ? 10.955 -2.507 -3.239 1.00 87.19 94 CYS A N 1
ATOM 690 C CA . CYS A 1 94 ? 11.948 -2.712 -2.185 1.00 87.19 94 CYS A CA 1
ATOM 691 C C . CYS A 1 94 ? 11.327 -3.318 -0.920 1.00 87.19 94 CYS A C 1
ATOM 693 O O . CYS A 1 94 ? 11.951 -4.158 -0.275 1.00 87.19 94 CYS A O 1
ATOM 695 N N . SER A 1 95 ? 10.097 -2.929 -0.578 1.00 84.81 95 SER A N 1
ATOM 696 C CA . SER A 1 95 ? 9.385 -3.464 0.585 1.00 84.81 95 SER A CA 1
ATOM 697 C C . SER A 1 95 ? 8.957 -4.920 0.420 1.00 84.81 95 SER A C 1
ATOM 699 O O . SER A 1 95 ? 8.984 -5.648 1.405 1.00 84.81 95 SER A O 1
ATOM 701 N N . VAL A 1 96 ? 8.653 -5.387 -0.798 1.00 84.00 96 VAL A N 1
ATOM 702 C CA . VAL A 1 96 ? 8.414 -6.825 -1.063 1.00 84.00 96 VAL A CA 1
ATOM 703 C C . VAL A 1 96 ? 9.649 -7.672 -0.726 1.00 84.00 96 VAL A C 1
ATOM 705 O O . VAL A 1 96 ? 9.518 -8.814 -0.298 1.00 84.00 96 VAL A O 1
ATOM 708 N N . ALA A 1 97 ? 10.853 -7.122 -0.904 1.00 75.75 97 ALA A N 1
ATOM 709 C CA . ALA A 1 97 ? 12.108 -7.814 -0.617 1.00 75.75 97 ALA A CA 1
ATOM 710 C C . ALA A 1 97 ? 12.520 -7.763 0.870 1.00 75.75 97 ALA A C 1
ATOM 712 O O . ALA A 1 97 ? 13.528 -8.369 1.248 1.00 75.75 97 ALA A O 1
ATOM 713 N N . ASP A 1 98 ? 11.783 -7.037 1.718 1.00 76.06 98 ASP A N 1
ATOM 714 C CA . ASP A 1 98 ? 12.078 -6.954 3.145 1.00 76.06 98 ASP A CA 1
ATOM 715 C C . ASP A 1 98 ? 11.643 -8.246 3.852 1.00 76.06 98 ASP A C 1
ATOM 717 O O . ASP A 1 98 ? 10.472 -8.620 3.864 1.00 76.06 98 ASP A O 1
ATOM 721 N N . LYS A 1 99 ? 12.600 -8.903 4.515 1.00 66.56 99 LYS A N 1
ATOM 722 C CA . LYS A 1 99 ? 12.376 -10.120 5.312 1.00 66.56 99 LYS A CA 1
ATOM 723 C C . LYS A 1 99 ? 11.424 -9.919 6.492 1.00 66.56 99 LYS A C 1
ATOM 725 O O . LYS A 1 99 ? 11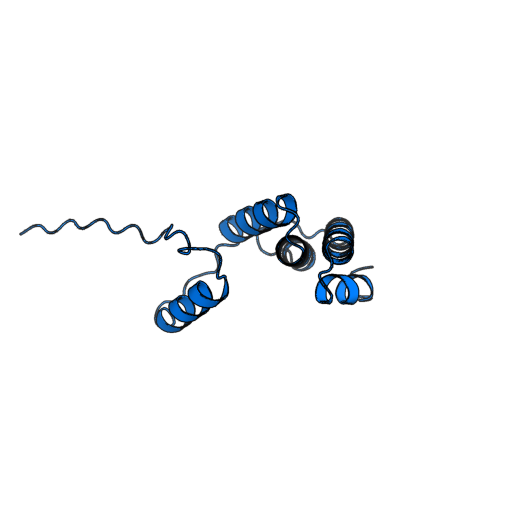.070 -10.887 7.142 1.00 66.56 99 LYS A O 1
ATOM 730 N N . ARG A 1 100 ? 11.073 -8.678 6.838 1.00 65.50 100 ARG A N 1
ATOM 731 C CA . ARG A 1 100 ? 10.073 -8.381 7.874 1.00 65.50 100 ARG A CA 1
ATOM 732 C C . ARG A 1 100 ? 8.638 -8.602 7.391 1.00 65.50 100 ARG A C 1
ATOM 734 O O . ARG A 1 100 ? 7.752 -8.675 8.237 1.00 65.50 100 ARG A O 1
ATOM 741 N N . VAL A 1 101 ? 8.420 -8.652 6.074 1.00 64.38 101 VAL A N 1
ATOM 742 C CA . VAL A 1 101 ? 7.102 -8.795 5.430 1.00 64.38 101 VAL A CA 1
ATOM 743 C C . VAL A 1 101 ? 6.755 -10.271 5.155 1.00 64.38 101 VAL A C 1
ATOM 745 O O . VAL A 1 101 ? 5.579 -10.600 5.054 1.00 64.38 101 VAL A O 1
ATOM 748 N N . THR A 1 102 ? 7.755 -11.159 5.080 1.00 55.91 102 THR A N 1
ATOM 749 C CA . THR A 1 102 ? 7.624 -12.618 4.858 1.00 55.91 102 THR A CA 1
ATOM 750 C C . THR A 1 102 ? 7.921 -13.421 6.115 1.00 55.91 102 THR A C 1
ATOM 752 O O . THR A 1 102 ? 7.197 -14.396 6.389 1.00 55.91 102 THR A O 1
#

Secondary structure (DSSP, 8-state):
---------S----SSS-HHHHHHHHHHTTTS-----HHHHHHHHHHHHHTT-HHHHHHHHHHHHHTSSS---HHHHHHHHHHHHHTT-HHHHHHHT-TTT-

Radius of gyration: 16.4 Å; chains: 1; bounding box: 34×52×30 Å

Sequence (102 aa):
MLFFISLALAGAPCPDGDLLACSKVALEALDEEVEPDFTAMEVLFRKTCAANVGQGCYGLARMHMAGDGVERDAERALELYQQGCALGHEISCCSVADKRVT

Foldseek 3Di:
DDDPDPPPPVDDDDPPDDPPVVVVVVVVVVVDPPDDPVVVLLVQLVVCLVVLQLVSLQSNLVCLCVVPVHPNDLVSSLVSLVSSVVSVNVVSVVVNVDPSSD